Protein AF-A0A523C373-F1 (afdb_monomer_lite)

Secondary structure (DSSP, 8-state):
----HHHHHHHHHHHHHHHHHHHHHHHHHHHHHHHHHHHHHHHHHHHHHHHHHHHHHHHHHHHHT-EEEEE-TTT--EEEEETT-SEEE-TTT--EEEPPSSSS----------PPP-------------------------

Structure (mmCIF, N/CA/C/O backbone):
data_AF-A0A523C373-F1
#
_entry.id   AF-A0A523C373-F1
#
loop_
_atom_site.group_PDB
_atom_site.id
_atom_site.type_symbol
_atom_site.label_atom_id
_atom_site.label_alt_id
_atom_site.label_comp_id
_atom_site.label_asym_id
_atom_site.label_entity_id
_atom_site.label_seq_id
_atom_site.pdbx_PDB_ins_code
_atom_site.Cartn_x
_atom_site.Cartn_y
_atom_site.Cartn_z
_atom_site.occupancy
_atom_site.B_iso_or_equiv
_atom_site.auth_seq_id
_atom_site.auth_comp_id
_atom_site.auth_asym_id
_atom_site.auth_atom_id
_atom_site.pdbx_PDB_model_num
ATOM 1 N N . MET A 1 1 ? 30.436 -0.635 -71.100 1.00 51.31 1 MET A N 1
ATOM 2 C CA . MET A 1 1 ? 30.063 0.165 -69.914 1.00 51.31 1 MET A CA 1
ATOM 3 C C . MET A 1 1 ? 31.171 -0.004 -68.892 1.00 51.31 1 MET A C 1
ATOM 5 O O . MET A 1 1 ? 31.298 -1.083 -68.333 1.00 51.31 1 MET A O 1
ATOM 9 N N . TYR A 1 2 ? 32.036 0.998 -68.749 1.00 53.94 2 TYR A N 1
ATOM 10 C CA . TYR A 1 2 ? 33.135 0.968 -67.786 1.00 53.94 2 TYR A CA 1
ATOM 11 C C . TYR A 1 2 ? 32.624 1.575 -66.484 1.00 53.94 2 TYR A C 1
ATOM 13 O O . TYR A 1 2 ? 32.422 2.781 -66.402 1.00 53.94 2 TYR A O 1
ATOM 21 N N . THR A 1 3 ? 32.347 0.736 -65.493 1.00 56.25 3 THR A N 1
ATOM 22 C CA . THR A 1 3 ? 32.063 1.185 -64.131 1.00 56.25 3 THR A CA 1
ATOM 23 C C . THR A 1 3 ? 33.371 1.673 -63.513 1.00 56.25 3 THR A C 1
ATOM 25 O O . THR A 1 3 ? 34.266 0.897 -63.178 1.00 56.25 3 THR A O 1
ATOM 28 N N . THR A 1 4 ? 33.512 2.992 -63.438 1.00 68.69 4 THR A N 1
ATOM 29 C CA . THR A 1 4 ? 34.624 3.696 -62.800 1.00 68.69 4 THR A CA 1
ATOM 30 C C . THR A 1 4 ? 34.693 3.318 -61.319 1.00 68.69 4 THR A C 1
ATOM 32 O O . THR A 1 4 ? 33.681 3.313 -60.620 1.00 68.69 4 THR A O 1
ATOM 35 N N . ARG A 1 5 ? 35.898 2.998 -60.825 1.00 72.81 5 ARG A N 1
ATOM 36 C CA . ARG A 1 5 ? 36.144 2.582 -59.427 1.00 72.81 5 ARG A CA 1
ATOM 37 C C . ARG A 1 5 ? 35.653 3.589 -58.380 1.00 72.81 5 ARG A C 1
ATOM 39 O O . ARG A 1 5 ? 35.446 3.203 -57.233 1.00 72.81 5 ARG A O 1
ATOM 46 N N . GLU A 1 6 ? 35.445 4.840 -58.771 1.00 74.19 6 GLU A N 1
ATOM 47 C CA . GLU A 1 6 ? 34.966 5.904 -57.888 1.00 74.19 6 GLU A CA 1
ATOM 48 C C . GLU A 1 6 ? 33.512 5.688 -57.445 1.00 74.19 6 GLU A C 1
ATOM 50 O O . GLU A 1 6 ? 33.229 5.780 -56.253 1.00 74.19 6 GLU A O 1
ATOM 55 N N . HIS A 1 7 ? 32.625 5.221 -58.333 1.00 69.50 7 HIS A N 1
ATOM 56 C CA . HIS A 1 7 ? 31.240 4.901 -57.957 1.00 69.50 7 HIS A CA 1
ATOM 57 C C . HIS A 1 7 ? 31.131 3.712 -56.992 1.00 69.50 7 HIS A C 1
ATOM 59 O O . HIS A 1 7 ? 30.201 3.638 -56.191 1.00 69.50 7 HIS A O 1
ATOM 65 N N . LEU A 1 8 ? 32.098 2.789 -57.020 1.00 70.56 8 LEU A N 1
ATOM 66 C CA . LEU A 1 8 ? 32.169 1.699 -56.042 1.00 70.56 8 LEU A CA 1
ATOM 67 C C . LEU A 1 8 ? 32.613 2.194 -54.659 1.00 70.56 8 LEU A C 1
ATOM 69 O O . LEU A 1 8 ? 32.159 1.655 -53.653 1.00 70.56 8 LEU A O 1
ATOM 73 N N . GLN A 1 9 ? 33.471 3.215 -54.580 1.00 74.88 9 GLN A N 1
ATOM 74 C CA . GLN A 1 9 ? 33.903 3.764 -53.291 1.00 74.88 9 GLN A CA 1
ATOM 75 C C . GLN A 1 9 ? 32.840 4.640 -52.622 1.00 74.88 9 GLN A C 1
ATOM 77 O O . GLN A 1 9 ? 32.739 4.628 -51.394 1.00 74.88 9 GLN A O 1
ATOM 82 N N . GLU A 1 10 ? 32.038 5.366 -53.397 1.00 76.69 10 GLU A N 1
ATOM 83 C CA . GLU A 1 10 ? 30.950 6.194 -52.862 1.00 76.69 10 GLU A CA 1
ATOM 84 C C . GLU A 1 10 ? 29.861 5.335 -52.201 1.00 76.69 10 GLU A C 1
ATOM 86 O O . GLU A 1 10 ? 29.489 5.591 -51.054 1.00 76.69 10 GLU A O 1
ATOM 91 N N . GLY A 1 11 ? 29.458 4.226 -52.835 1.00 73.81 11 GLY A N 1
ATOM 92 C CA . GLY A 1 11 ? 28.459 3.310 -52.267 1.00 73.81 11 GLY A CA 1
ATOM 93 C C . GLY A 1 11 ? 28.895 2.626 -50.960 1.00 73.81 11 GLY A C 1
ATOM 94 O O . GLY A 1 11 ? 28.075 2.377 -50.073 1.00 73.81 11 GLY A O 1
ATOM 95 N N . ILE A 1 12 ? 30.194 2.353 -50.789 1.00 79.00 12 ILE A N 1
ATOM 96 C CA . ILE A 1 12 ? 30.731 1.744 -49.555 1.00 79.00 12 ILE A CA 1
ATOM 97 C C . ILE A 1 12 ? 30.737 2.758 -48.398 1.00 79.00 12 ILE A C 1
ATOM 99 O O . ILE A 1 12 ? 30.478 2.402 -47.245 1.00 79.00 12 ILE A O 1
ATOM 103 N N . LYS A 1 13 ? 30.991 4.040 -48.685 1.00 81.75 13 LYS A N 1
ATOM 104 C CA . LYS A 1 13 ? 30.960 5.086 -47.654 1.00 81.75 13 LYS A CA 1
ATOM 105 C C . LYS A 1 13 ? 29.545 5.331 -47.156 1.00 81.75 13 LYS A C 1
ATOM 107 O O . LYS A 1 13 ? 29.345 5.356 -45.945 1.00 81.75 13 LYS A O 1
ATOM 112 N N . GLU A 1 14 ? 28.565 5.419 -48.049 1.00 85.00 14 GLU A N 1
ATOM 113 C CA . GLU A 1 14 ? 27.174 5.607 -47.634 1.00 85.00 14 GLU A CA 1
ATOM 114 C C . GLU A 1 14 ? 26.702 4.430 -46.781 1.00 85.00 14 GLU A C 1
ATOM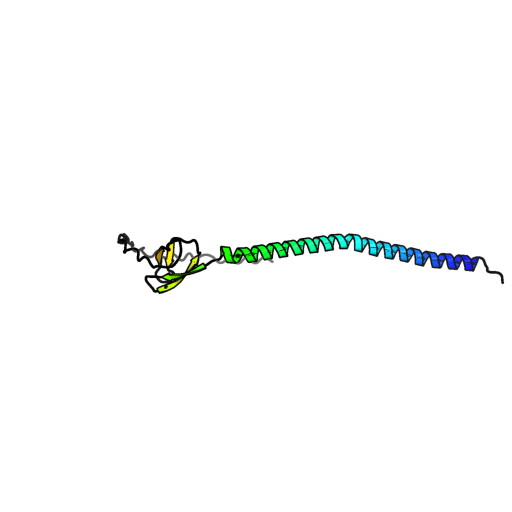 116 O O . GLU A 1 14 ? 26.306 4.628 -45.633 1.00 85.00 14 GLU A O 1
ATOM 121 N N . THR A 1 15 ? 26.853 3.194 -47.263 1.00 87.06 15 THR A N 1
ATOM 122 C CA . THR A 1 15 ? 26.399 1.996 -46.531 1.00 87.06 15 THR A CA 1
ATOM 123 C C . THR A 1 15 ? 27.033 1.852 -45.146 1.00 87.06 15 THR A C 1
ATOM 125 O O . THR A 1 15 ? 26.337 1.495 -44.195 1.00 87.06 15 THR A O 1
ATOM 128 N N . SER A 1 16 ? 28.312 2.200 -44.980 1.00 85.19 16 SER A N 1
ATOM 129 C CA . SER A 1 16 ? 28.971 2.121 -43.668 1.00 85.19 16 SER A CA 1
ATOM 130 C C . SER A 1 16 ? 28.413 3.117 -42.641 1.00 85.19 16 SER A C 1
ATOM 132 O O . SER A 1 16 ? 28.305 2.773 -41.463 1.00 85.19 16 SER A O 1
ATOM 134 N N . THR A 1 17 ? 27.984 4.310 -43.068 1.00 89.62 17 THR A N 1
ATOM 135 C CA . THR A 1 17 ? 27.395 5.313 -42.160 1.00 89.62 17 THR A CA 1
ATOM 136 C C . THR A 1 17 ? 26.028 4.881 -41.625 1.00 89.62 17 THR A C 1
ATOM 138 O O . THR A 1 17 ? 25.779 4.998 -40.424 1.00 89.62 17 THR A O 1
ATOM 141 N N . TRP A 1 18 ? 25.176 4.295 -42.474 1.00 91.88 18 TRP A N 1
ATOM 142 C CA . TRP A 1 18 ? 23.868 3.764 -42.068 1.00 91.88 18 TRP A CA 1
ATOM 143 C C . TRP A 1 18 ? 24.004 2.608 -41.079 1.00 91.88 18 TRP A C 1
ATOM 145 O O . TRP A 1 18 ? 23.297 2.554 -40.073 1.00 91.88 18 TRP A O 1
ATOM 155 N N . VAL A 1 19 ? 24.952 1.707 -41.338 1.00 92.81 19 VAL A N 1
ATOM 156 C CA . VAL A 1 19 ? 25.226 0.565 -40.464 1.00 92.81 19 VAL A CA 1
ATOM 157 C C . VAL A 1 19 ? 25.758 1.039 -39.108 1.00 92.81 19 VAL A C 1
ATOM 159 O O . VAL A 1 19 ? 25.271 0.592 -38.070 1.00 92.81 19 VAL A O 1
ATOM 162 N N . ALA A 1 20 ? 26.693 1.994 -39.092 1.00 91.31 20 ALA A N 1
ATOM 163 C CA . ALA A 1 20 ? 27.219 2.564 -37.853 1.00 91.31 20 ALA A CA 1
ATOM 164 C C . ALA A 1 20 ? 26.122 3.252 -37.020 1.00 91.31 20 ALA A C 1
ATOM 166 O O . ALA A 1 20 ? 26.026 3.019 -35.813 1.00 91.31 20 ALA A O 1
ATOM 167 N N . ALA A 1 21 ? 25.254 4.040 -37.662 1.00 93.31 21 ALA A N 1
ATOM 168 C CA . ALA A 1 21 ? 24.126 4.686 -36.996 1.00 93.31 21 ALA A CA 1
ATOM 169 C C . ALA A 1 21 ? 23.146 3.662 -36.397 1.00 93.31 21 ALA A C 1
ATOM 171 O O . ALA A 1 21 ? 22.706 3.824 -35.257 1.00 93.31 21 ALA A O 1
ATOM 172 N N . ALA A 1 22 ? 22.856 2.576 -37.122 1.00 95.00 22 ALA A N 1
ATOM 173 C CA . ALA A 1 22 ? 21.990 1.504 -36.638 1.00 95.00 22 ALA A CA 1
ATOM 174 C C . ALA A 1 22 ? 22.564 0.807 -35.394 1.00 95.00 22 ALA A C 1
ATOM 176 O O . ALA A 1 22 ? 21.831 0.574 -34.433 1.00 95.00 22 ALA A O 1
ATOM 177 N N . PHE A 1 23 ? 23.871 0.525 -35.365 1.00 95.50 23 PHE A N 1
ATOM 178 C CA . PHE A 1 23 ? 24.516 -0.087 -34.199 1.00 95.50 23 PHE A CA 1
ATOM 179 C C . PHE A 1 23 ? 24.514 0.824 -32.972 1.00 95.50 23 PHE A C 1
ATOM 181 O O . PHE A 1 23 ? 24.245 0.353 -31.867 1.00 95.50 23 PHE A O 1
ATOM 188 N N . ILE A 1 24 ? 24.758 2.125 -33.153 1.00 95.31 24 ILE A N 1
ATOM 189 C CA . ILE A 1 24 ? 24.682 3.096 -32.054 1.00 95.31 24 ILE A CA 1
ATOM 190 C C . ILE A 1 24 ? 23.245 3.165 -31.523 1.00 95.31 24 ILE A C 1
ATOM 192 O O . ILE A 1 24 ? 23.035 3.063 -30.315 1.00 95.31 24 ILE A O 1
ATOM 196 N N . GLY A 1 25 ? 22.252 3.259 -32.414 1.00 94.00 25 GLY A N 1
ATOM 197 C CA . GLY A 1 25 ? 20.838 3.269 -32.035 1.00 94.00 25 GLY A CA 1
ATOM 198 C C . GLY A 1 25 ? 20.430 2.014 -31.261 1.00 94.00 25 GLY A C 1
ATOM 199 O O . GLY A 1 25 ? 19.861 2.114 -30.174 1.00 94.00 25 GLY A O 1
ATOM 200 N N . ALA A 1 26 ? 20.786 0.831 -31.766 1.00 95.38 26 ALA A N 1
ATOM 201 C CA . ALA A 1 26 ? 20.505 -0.439 -31.100 1.00 95.38 26 ALA A CA 1
ATOM 202 C C . ALA A 1 26 ? 21.200 -0.545 -29.732 1.00 95.38 26 ALA A C 1
ATOM 204 O O . ALA A 1 26 ? 20.583 -0.986 -28.761 1.00 95.38 26 ALA A O 1
ATOM 205 N N . GLY A 1 27 ? 22.454 -0.094 -29.631 1.00 95.69 27 GLY A N 1
ATOM 206 C CA . GLY A 1 27 ? 23.212 -0.087 -28.380 1.00 95.69 27 GLY A CA 1
ATOM 207 C C . GLY A 1 27 ? 22.590 0.812 -27.311 1.00 95.69 27 GLY A C 1
ATOM 208 O O . GLY A 1 27 ? 22.507 0.419 -26.147 1.00 95.69 27 GLY A O 1
ATOM 209 N N . VAL A 1 28 ? 22.091 1.991 -27.696 1.00 96.62 28 VAL A N 1
ATOM 210 C CA . VAL A 1 28 ? 21.398 2.911 -26.780 1.00 96.62 28 VAL A CA 1
ATOM 211 C C . VAL A 1 28 ? 20.055 2.335 -26.329 1.00 96.62 28 VAL A C 1
ATOM 213 O O . VAL A 1 28 ? 19.744 2.355 -25.142 1.00 96.62 28 VAL A O 1
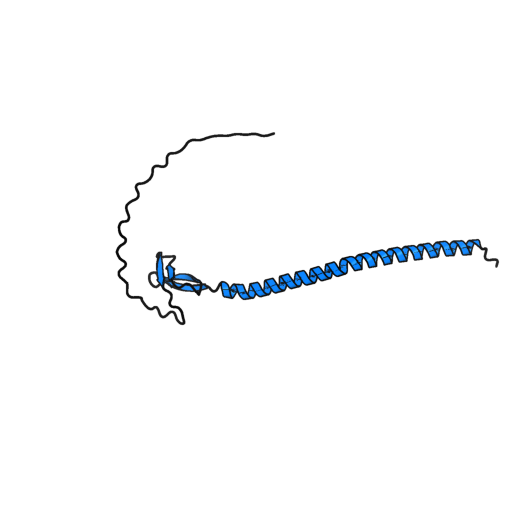ATOM 216 N N . VAL A 1 29 ? 19.267 1.764 -27.242 1.00 96.44 29 VAL A N 1
ATOM 217 C CA . VAL A 1 29 ? 17.981 1.147 -26.876 1.00 96.44 29 VAL A CA 1
ATOM 218 C C . VAL A 1 29 ? 18.191 -0.045 -25.940 1.00 96.44 29 VAL A C 1
ATOM 220 O O . VAL A 1 29 ? 17.482 -0.173 -24.938 1.00 96.44 29 VAL A O 1
ATOM 223 N N . MET A 1 30 ? 19.186 -0.894 -26.213 1.00 96.00 30 MET A N 1
ATOM 224 C CA . MET A 1 30 ? 19.529 -2.006 -25.326 1.00 96.00 30 MET A CA 1
ATOM 225 C C . MET A 1 30 ? 20.017 -1.527 -23.960 1.00 96.00 30 MET A C 1
ATOM 227 O O . MET A 1 30 ? 19.576 -2.073 -22.951 1.00 96.00 30 MET A O 1
ATOM 231 N N . SER A 1 31 ? 20.875 -0.505 -23.895 1.00 94.69 31 SER A N 1
ATOM 232 C CA . SER A 1 31 ? 21.381 -0.004 -22.612 1.00 94.69 31 SER A CA 1
ATOM 233 C C . SER A 1 31 ? 20.271 0.605 -21.756 1.00 94.69 31 SER A C 1
ATOM 235 O O . SER A 1 31 ? 20.175 0.289 -20.572 1.00 94.69 31 SER A O 1
ATOM 237 N N . ILE A 1 32 ? 19.364 1.379 -22.360 1.00 94.69 32 ILE A N 1
ATOM 238 C CA . ILE A 1 32 ? 18.162 1.887 -21.689 1.00 94.69 32 ILE A CA 1
ATOM 239 C C . ILE A 1 32 ? 17.327 0.710 -21.173 1.00 94.69 32 ILE A C 1
ATOM 241 O O . ILE A 1 32 ? 17.003 0.654 -19.990 1.00 94.69 32 ILE A O 1
ATOM 245 N N . THR A 1 33 ? 17.030 -0.275 -22.020 1.00 95.00 33 THR A N 1
ATOM 246 C CA . THR A 1 33 ? 16.204 -1.427 -21.627 1.00 95.00 33 THR A CA 1
ATOM 247 C C . THR A 1 33 ? 16.827 -2.197 -20.459 1.00 95.00 33 THR A C 1
ATOM 249 O O . THR A 1 33 ? 16.131 -2.511 -19.496 1.00 95.00 33 THR A O 1
ATOM 252 N N . LEU A 1 34 ? 18.143 -2.434 -20.489 1.00 93.88 34 LEU A N 1
ATOM 253 C CA . LEU A 1 34 ? 18.874 -3.122 -19.421 1.00 93.88 34 LEU A CA 1
ATOM 254 C C . LEU A 1 34 ? 18.856 -2.366 -18.088 1.00 93.88 34 LEU A C 1
ATOM 256 O O . LEU A 1 34 ? 18.879 -3.004 -17.041 1.00 93.88 34 LEU A O 1
ATOM 260 N N . VAL A 1 35 ? 18.798 -1.033 -18.106 1.00 94.19 35 VAL A N 1
ATOM 261 C CA . VAL A 1 35 ? 18.720 -0.215 -16.884 1.00 94.19 35 VAL A CA 1
ATOM 262 C C . VAL A 1 35 ? 17.282 -0.108 -16.371 1.00 94.19 35 VAL A C 1
ATOM 264 O O . VAL A 1 35 ? 17.039 -0.208 -15.168 1.00 94.19 35 VAL A O 1
ATOM 267 N N . PHE A 1 36 ? 16.306 0.063 -17.263 1.00 94.19 36 PHE A N 1
ATOM 268 C CA . PHE A 1 36 ? 14.906 0.248 -16.876 1.00 94.19 36 PHE A CA 1
ATOM 269 C C . PHE A 1 36 ? 14.206 -1.055 -16.488 1.00 94.19 36 PHE A C 1
ATOM 271 O O . PHE A 1 36 ? 13.327 -1.028 -15.630 1.00 94.19 36 PHE A O 1
ATOM 278 N N . MET A 1 37 ? 14.592 -2.197 -17.059 1.00 95.94 37 MET A N 1
ATOM 279 C CA . MET A 1 37 ? 14.000 -3.493 -16.724 1.00 95.94 37 MET A CA 1
ATOM 280 C C . MET A 1 37 ? 14.157 -3.874 -15.237 1.00 95.94 37 MET A C 1
ATOM 282 O O . MET A 1 37 ? 13.138 -4.172 -14.606 1.00 95.94 37 MET A O 1
ATOM 286 N N . PRO A 1 38 ? 15.359 -3.831 -14.621 1.00 95.06 38 PRO A N 1
ATOM 287 C CA . PRO A 1 38 ? 15.487 -4.106 -13.195 1.00 95.06 38 PRO A CA 1
ATOM 288 C C . PRO A 1 38 ? 14.747 -3.052 -12.373 1.00 95.06 38 PRO A C 1
ATOM 290 O O . PRO A 1 38 ? 14.069 -3.414 -11.417 1.00 95.06 38 PRO A O 1
ATOM 293 N N . LEU A 1 39 ? 14.801 -1.772 -12.762 1.00 95.56 39 LEU A N 1
ATOM 294 C CA . LEU A 1 39 ? 14.095 -0.701 -12.057 1.00 95.56 39 LEU A CA 1
ATOM 295 C C . LEU A 1 39 ? 12.574 -0.935 -12.040 1.00 95.56 39 LEU A C 1
ATOM 297 O O . LEU A 1 39 ? 11.942 -0.811 -10.993 1.00 95.56 39 LEU A O 1
ATOM 301 N N . GLY A 1 40 ? 12.000 -1.339 -13.175 1.00 94.69 40 GLY A N 1
ATOM 302 C CA . GLY A 1 40 ? 10.593 -1.712 -13.291 1.00 94.69 40 GLY A CA 1
ATOM 303 C C . GLY A 1 40 ? 10.244 -2.921 -12.426 1.00 94.69 40 GLY A C 1
ATOM 304 O O . GLY A 1 40 ? 9.242 -2.895 -11.714 1.00 94.69 40 GLY A O 1
ATOM 305 N N . MET A 1 41 ? 11.098 -3.949 -12.407 1.00 96.25 41 MET A N 1
ATOM 306 C CA . MET A 1 41 ? 10.905 -5.124 -11.551 1.00 96.25 41 MET A CA 1
ATOM 307 C C . MET A 1 41 ? 10.928 -4.758 -10.060 1.00 96.25 41 MET A C 1
ATOM 309 O O . MET A 1 41 ? 10.046 -5.180 -9.312 1.00 96.25 41 MET A O 1
ATOM 313 N N . TRP A 1 42 ? 11.881 -3.927 -9.630 1.00 96.81 42 TRP A N 1
ATOM 314 C CA . TRP A 1 42 ? 11.941 -3.412 -8.260 1.00 96.81 42 TRP A CA 1
ATOM 315 C C . TRP A 1 42 ? 10.686 -2.622 -7.893 1.00 96.81 42 TRP A C 1
ATOM 317 O O . TRP A 1 42 ? 10.159 -2.798 -6.795 1.00 96.81 42 TRP A O 1
ATOM 327 N N . LEU A 1 43 ? 10.170 -1.802 -8.813 1.00 95.75 43 LEU A N 1
ATOM 328 C CA . LEU A 1 43 ? 8.943 -1.040 -8.601 1.00 95.75 43 LEU A CA 1
ATOM 329 C C . LEU A 1 43 ? 7.728 -1.959 -8.407 1.00 95.75 43 LEU A C 1
ATOM 331 O O . LEU A 1 43 ? 6.916 -1.724 -7.514 1.00 95.75 43 LEU A O 1
ATOM 335 N N . VAL A 1 44 ? 7.620 -3.028 -9.204 1.00 96.88 44 VAL A N 1
ATOM 336 C CA . VAL A 1 44 ? 6.544 -4.025 -9.081 1.00 96.88 44 VAL A CA 1
ATOM 337 C C . VAL A 1 44 ? 6.639 -4.773 -7.751 1.00 96.88 44 VAL A C 1
ATOM 339 O O . VAL A 1 44 ? 5.628 -4.919 -7.066 1.00 96.88 44 VAL A O 1
ATOM 342 N N . ILE A 1 45 ? 7.840 -5.195 -7.344 1.00 97.12 45 ILE A N 1
ATOM 343 C CA . ILE A 1 45 ? 8.062 -5.871 -6.055 1.00 97.12 45 ILE A CA 1
ATOM 344 C C . ILE A 1 45 ? 7.713 -4.938 -4.891 1.00 97.12 45 ILE A C 1
ATOM 346 O O . ILE A 1 45 ? 6.998 -5.336 -3.971 1.00 97.12 45 ILE A O 1
ATOM 350 N N . ALA A 1 46 ? 8.174 -3.686 -4.939 1.00 96.38 46 ALA A N 1
ATOM 351 C CA . ALA A 1 46 ? 7.867 -2.689 -3.921 1.00 96.38 46 ALA A CA 1
ATOM 352 C C . ALA A 1 46 ? 6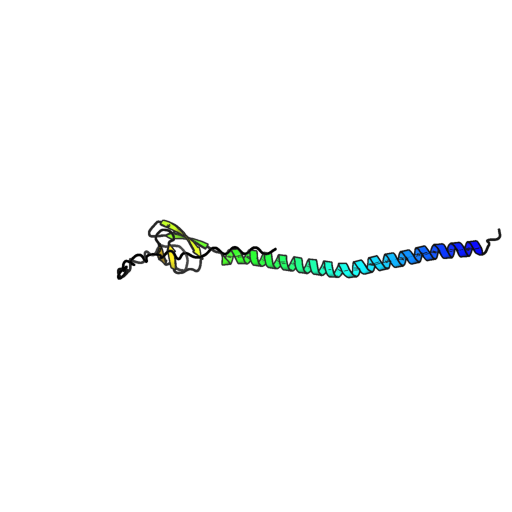.357 -2.412 -3.848 1.00 96.38 46 ALA A C 1
ATOM 354 O O . ALA A 1 46 ? 5.781 -2.420 -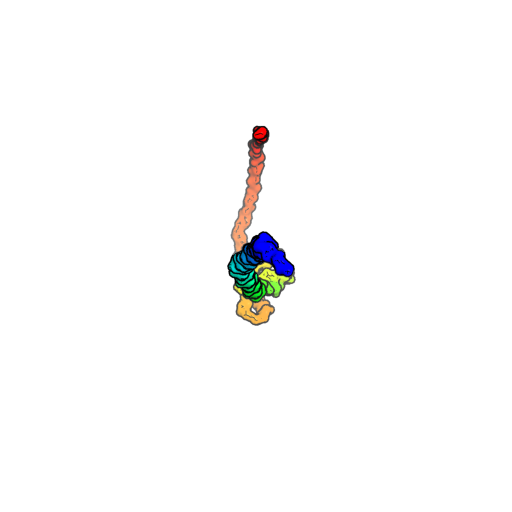2.760 1.00 96.38 46 ALA A O 1
ATOM 355 N N . GLY A 1 47 ? 5.700 -2.238 -4.998 1.00 96.75 47 GLY A N 1
ATOM 356 C CA . GLY A 1 47 ? 4.256 -2.037 -5.089 1.00 96.75 47 GLY A CA 1
ATOM 357 C C . GLY A 1 47 ? 3.463 -3.214 -4.520 1.00 96.75 47 GLY A C 1
ATOM 358 O O . GLY A 1 47 ? 2.561 -3.012 -3.707 1.00 96.75 47 GLY A O 1
ATOM 359 N N . ALA A 1 48 ? 3.841 -4.446 -4.871 1.00 97.06 48 ALA A N 1
ATOM 360 C CA . ALA A 1 48 ? 3.241 -5.654 -4.313 1.00 97.06 48 ALA A CA 1
ATOM 361 C C . ALA A 1 48 ? 3.441 -5.736 -2.790 1.00 97.06 48 ALA A C 1
ATOM 363 O O . ALA A 1 48 ? 2.499 -6.042 -2.063 1.00 97.06 48 ALA A O 1
ATOM 364 N N . GLY A 1 49 ? 4.634 -5.399 -2.291 1.00 96.75 49 GLY A N 1
ATOM 365 C CA . GLY A 1 49 ? 4.928 -5.368 -0.858 1.00 96.75 49 GLY A CA 1
ATOM 366 C C . GLY A 1 49 ? 4.045 -4.382 -0.091 1.00 96.75 49 GLY A C 1
ATOM 367 O O . GLY A 1 49 ? 3.448 -4.746 0.923 1.00 96.75 49 GLY A O 1
ATOM 368 N N . VAL A 1 50 ? 3.898 -3.154 -0.599 1.00 97.12 50 VAL A N 1
ATOM 369 C CA . VAL A 1 50 ? 3.015 -2.136 -0.004 1.00 97.12 50 VAL A CA 1
ATOM 370 C C . VAL A 1 50 ? 1.557 -2.591 -0.039 1.00 97.12 50 VAL A C 1
ATOM 372 O O . VAL A 1 50 ? 0.849 -2.441 0.956 1.00 97.12 50 VAL A O 1
ATOM 375 N N . PHE A 1 51 ? 1.113 -3.188 -1.147 1.00 96.88 51 PHE A N 1
ATOM 376 C CA . PHE A 1 51 ? -0.249 -3.696 -1.280 1.00 96.88 51 PHE A CA 1
ATOM 377 C C . PHE A 1 51 ? -0.551 -4.805 -0.266 1.00 96.88 51 PHE A C 1
ATOM 379 O O . PHE A 1 51 ? -1.550 -4.731 0.449 1.00 96.88 51 PHE A O 1
ATOM 386 N N . VAL A 1 52 ? 0.334 -5.800 -0.144 1.00 97.38 52 VAL A N 1
ATOM 387 C CA . VAL A 1 52 ? 0.187 -6.895 0.827 1.00 97.38 52 VAL A CA 1
ATOM 388 C C . VAL A 1 52 ? 0.203 -6.358 2.257 1.00 97.38 52 VAL A C 1
ATOM 390 O O . VAL A 1 52 ? -0.656 -6.730 3.054 1.00 97.38 52 VAL A O 1
ATOM 393 N N . MET A 1 53 ? 1.119 -5.442 2.585 1.00 96.44 53 MET A N 1
ATOM 394 C CA . MET A 1 53 ? 1.159 -4.815 3.910 1.00 96.44 53 MET A CA 1
ATOM 395 C C . MET A 1 53 ? -0.121 -4.037 4.218 1.00 96.44 53 MET A C 1
ATOM 397 O O . MET A 1 53 ? -0.685 -4.194 5.300 1.00 96.44 53 MET A O 1
ATOM 401 N N . GLY A 1 54 ? -0.616 -3.243 3.267 1.00 96.31 54 GLY A N 1
ATOM 402 C CA . GLY A 1 54 ? -1.879 -2.521 3.404 1.00 96.31 54 GLY A CA 1
ATOM 403 C C . GLY A 1 54 ? -3.063 -3.464 3.606 1.00 96.31 54 GLY A C 1
ATOM 404 O O . GLY A 1 54 ? -3.891 -3.229 4.484 1.00 96.31 54 GLY A O 1
ATOM 405 N N . TYR A 1 55 ? -3.106 -4.569 2.860 1.00 96.06 55 TYR A N 1
ATOM 406 C CA . TYR A 1 55 ? -4.138 -5.596 2.984 1.00 96.06 55 TYR A CA 1
ATOM 407 C C . TYR A 1 55 ? -4.123 -6.272 4.362 1.00 96.06 55 TYR A C 1
ATOM 409 O O . TYR A 1 55 ? -5.154 -6.349 5.034 1.00 96.06 55 TYR A O 1
ATOM 417 N N . VAL A 1 56 ? -2.948 -6.704 4.827 1.00 95.62 56 VAL A N 1
ATOM 418 C CA . VAL A 1 56 ? -2.776 -7.308 6.157 1.00 95.62 56 VAL A CA 1
ATOM 419 C C . VAL A 1 56 ? -3.181 -6.320 7.251 1.00 95.62 56 VAL A C 1
ATOM 421 O O . VAL A 1 56 ? -3.908 -6.679 8.179 1.00 95.62 56 VAL A O 1
ATOM 424 N N . LEU A 1 57 ? -2.775 -5.055 7.129 1.00 94.12 57 LEU A N 1
ATOM 425 C CA . LEU A 1 57 ? -3.108 -4.027 8.107 1.00 94.12 57 LEU A CA 1
ATOM 426 C C . LEU A 1 57 ? -4.614 -3.736 8.132 1.00 94.12 57 LEU A C 1
ATOM 428 O O . LEU A 1 57 ? -5.194 -3.657 9.215 1.00 94.12 57 LEU A O 1
ATOM 432 N N . ALA A 1 58 ? -5.260 -3.653 6.966 1.00 91.38 58 ALA A N 1
ATOM 433 C CA . ALA A 1 58 ? -6.705 -3.476 6.839 1.00 91.38 58 ALA A CA 1
ATOM 434 C C . ALA A 1 58 ? -7.495 -4.646 7.440 1.00 91.38 58 ALA A C 1
ATOM 436 O O . ALA A 1 58 ? -8.585 -4.441 7.969 1.00 91.38 58 ALA A O 1
ATOM 437 N N . TRP A 1 59 ? -6.941 -5.859 7.412 1.00 92.62 59 TRP A N 1
ATOM 438 C CA . TRP A 1 59 ? -7.564 -7.022 8.035 1.00 92.62 59 TRP A CA 1
ATOM 439 C C . TRP A 1 59 ? -7.410 -7.034 9.565 1.00 92.62 59 TRP A C 1
ATOM 441 O O . TRP A 1 59 ? -8.347 -7.384 10.286 1.00 92.62 59 TRP A O 1
ATOM 451 N N . ILE A 1 60 ? -6.258 -6.593 10.081 1.00 88.69 60 ILE A N 1
ATOM 452 C CA . ILE A 1 60 ? -5.953 -6.572 11.522 1.00 88.69 60 ILE A CA 1
ATOM 453 C C . ILE A 1 60 ? -6.616 -5.384 12.242 1.00 88.69 60 ILE A C 1
ATOM 455 O O . ILE A 1 60 ? -7.086 -5.529 13.377 1.00 88.69 60 ILE A O 1
ATOM 459 N N . LEU A 1 61 ? -6.688 -4.211 11.603 1.00 87.38 61 LEU A N 1
ATOM 460 C CA . LEU A 1 61 ? -7.273 -2.990 12.176 1.00 87.38 61 LEU A CA 1
ATOM 461 C C . LEU A 1 61 ? -8.672 -3.189 12.789 1.00 87.38 61 LEU A C 1
ATOM 463 O O . LEU A 1 61 ? -8.856 -2.824 13.955 1.00 87.38 61 LEU A O 1
ATOM 467 N N . PRO A 1 62 ? -9.657 -3.786 12.088 1.00 80.25 62 PRO A N 1
ATOM 468 C CA . PRO A 1 62 ? -10.998 -3.978 12.633 1.00 80.25 62 PRO A CA 1
ATOM 469 C C . PRO A 1 62 ? -11.021 -4.962 13.805 1.00 80.25 62 PRO A C 1
ATOM 471 O O . PRO A 1 62 ? -11.938 -4.909 14.622 1.00 80.25 62 PRO A O 1
ATOM 474 N N . TRP A 1 63 ? -10.024 -5.842 13.931 1.00 77.50 63 TRP A N 1
ATOM 475 C CA . TRP A 1 63 ? -9.901 -6.733 15.083 1.00 77.50 63 TRP A CA 1
ATOM 476 C C . TRP A 1 63 ? -9.350 -5.998 16.314 1.00 77.50 63 TRP A C 1
ATOM 478 O O . TRP A 1 63 ? -9.870 -6.152 17.420 1.00 77.50 63 TRP A O 1
ATOM 488 N N . MET A 1 64 ? -8.360 -5.124 16.116 1.00 75.81 64 MET A N 1
ATOM 489 C CA . MET A 1 64 ? -7.741 -4.315 17.179 1.00 75.81 64 MET A CA 1
ATOM 490 C C . MET A 1 64 ? -8.628 -3.168 17.684 1.00 75.81 64 MET A C 1
ATOM 492 O O . MET A 1 64 ? -8.517 -2.755 18.848 1.00 75.81 64 MET A O 1
ATOM 496 N N . LEU A 1 65 ? -9.503 -2.662 16.814 1.00 79.81 65 LEU A N 1
ATOM 497 C CA . LEU A 1 65 ? -10.419 -1.548 17.065 1.00 79.81 65 LEU A CA 1
ATOM 498 C C . LEU A 1 65 ? -11.858 -2.013 17.332 1.00 79.81 65 LEU A C 1
ATOM 500 O O . LEU A 1 65 ? -12.807 -1.269 17.098 1.00 79.81 65 LEU A O 1
ATOM 504 N N . ARG A 1 66 ? -12.059 -3.233 17.849 1.00 79.44 66 ARG A N 1
ATOM 505 C CA . ARG A 1 66 ? -13.391 -3.647 18.314 1.00 79.44 66 ARG A CA 1
ATOM 506 C C . ARG A 1 66 ? -13.802 -2.827 19.538 1.00 79.44 66 ARG A C 1
ATOM 508 O O . ARG A 1 66 ? -13.341 -3.062 20.661 1.00 79.44 66 ARG A O 1
ATOM 515 N N . PHE A 1 67 ? -14.690 -1.868 19.306 1.00 83.19 67 PHE A N 1
ATOM 516 C CA . PHE A 1 67 ? -15.418 -1.148 20.343 1.00 83.19 67 PHE A CA 1
ATOM 517 C C . PHE A 1 67 ? -16.802 -1.772 20.516 1.00 83.19 67 PHE A C 1
ATOM 519 O O . PHE A 1 67 ? -17.494 -2.066 19.542 1.00 83.19 67 PHE A O 1
ATOM 526 N N . HIS A 1 68 ? -17.221 -1.953 21.763 1.00 83.38 68 HIS A N 1
ATOM 527 C CA . HIS A 1 68 ? -18.582 -2.326 22.109 1.00 83.38 68 HIS A CA 1
ATOM 528 C C . HIS A 1 68 ? -19.333 -1.108 22.627 1.00 83.38 68 HIS A C 1
ATOM 530 O O . HIS A 1 68 ? -18.793 -0.278 23.361 1.00 83.38 68 HIS A O 1
ATOM 536 N N . ARG A 1 69 ? -20.603 -1.012 22.236 1.00 85.75 69 ARG A N 1
ATOM 537 C CA . ARG A 1 69 ? -21.531 -0.038 22.797 1.00 85.75 69 ARG A CA 1
ATOM 538 C C . ARG A 1 69 ? -22.078 -0.613 24.098 1.00 85.75 69 ARG A C 1
ATOM 540 O O . ARG A 1 69 ? -22.673 -1.686 24.089 1.00 85.75 69 ARG A O 1
ATOM 547 N N . VAL A 1 70 ? -21.858 0.087 25.203 1.00 86.69 70 VAL A N 1
ATOM 548 C CA . VAL A 1 70 ? -22.330 -0.296 26.536 1.00 86.69 70 VAL A CA 1
ATOM 549 C C . VAL A 1 70 ? -23.200 0.830 27.078 1.00 86.69 70 VAL A C 1
ATOM 551 O O . VAL A 1 70 ? -22.798 1.994 27.071 1.00 86.69 70 VAL A O 1
ATOM 554 N N . ILE A 1 71 ? -24.401 0.492 27.541 1.00 88.88 71 ILE A N 1
ATOM 555 C CA . ILE A 1 71 ? -25.320 1.447 28.169 1.00 88.88 71 ILE A CA 1
ATOM 556 C C . ILE A 1 71 ? -24.980 1.537 29.658 1.00 88.88 71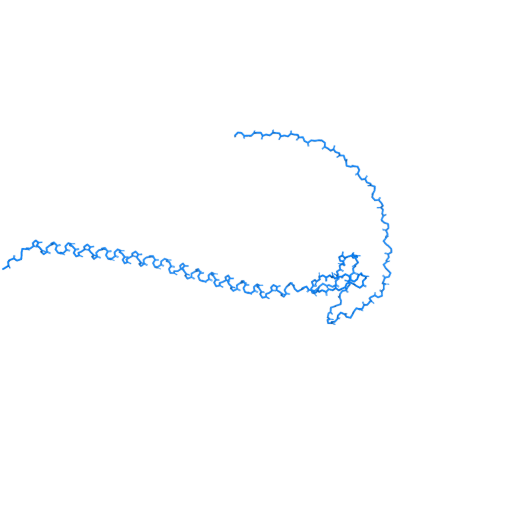 ILE A C 1
ATOM 558 O O . ILE A 1 71 ? -24.843 0.519 30.337 1.00 88.88 71 ILE A O 1
ATOM 562 N N . CYS A 1 72 ? -24.823 2.757 30.173 1.00 89.31 72 CYS A N 1
ATOM 563 C CA . CYS A 1 72 ? -24.551 2.976 31.589 1.00 89.31 72 CYS A CA 1
ATOM 564 C C . CYS A 1 72 ? -25.779 2.610 32.444 1.00 89.31 72 CYS A C 1
ATOM 566 O O . CYS A 1 72 ? -26.855 3.153 32.201 1.00 89.31 72 CYS A O 1
ATOM 568 N N . PRO A 1 73 ? -25.642 1.779 33.494 1.00 88.38 73 PRO A N 1
ATOM 569 C CA . PRO A 1 73 ? -26.772 1.405 34.348 1.00 88.38 73 PRO A CA 1
ATOM 570 C C . PRO A 1 73 ? -27.339 2.569 35.172 1.00 88.38 73 PRO A C 1
ATOM 572 O O . PRO A 1 73 ? -28.470 2.487 35.633 1.00 88.38 73 PRO A O 1
ATOM 575 N N . TYR A 1 74 ? -26.561 3.635 35.385 1.00 92.19 74 TYR A N 1
ATOM 576 C CA . TYR A 1 74 ? -26.948 4.743 36.263 1.00 92.19 74 TYR A CA 1
ATOM 577 C C . TYR A 1 74 ? -27.676 5.870 35.528 1.00 92.19 74 TYR A C 1
ATOM 579 O O . TYR A 1 74 ? -28.670 6.379 36.027 1.00 92.19 74 TYR A O 1
ATOM 587 N N . CYS A 1 75 ? -27.167 6.285 34.365 1.00 93.75 75 CYS A N 1
ATOM 588 C CA . CYS A 1 75 ? -27.701 7.421 33.605 1.00 93.75 75 CYS A CA 1
ATOM 589 C C . CYS A 1 75 ? -28.250 7.036 32.228 1.00 93.75 75 CYS A C 1
ATOM 591 O O . CYS A 1 75 ? -28.632 7.919 31.471 1.00 93.75 75 CYS A O 1
ATOM 593 N N . GLN A 1 76 ? -28.221 5.745 31.869 1.00 91.88 76 GLN A N 1
ATOM 594 C CA . GLN A 1 76 ? -28.629 5.220 30.558 1.00 91.88 76 GLN A CA 1
ATOM 595 C C . GLN A 1 76 ? -27.876 5.810 29.348 1.00 91.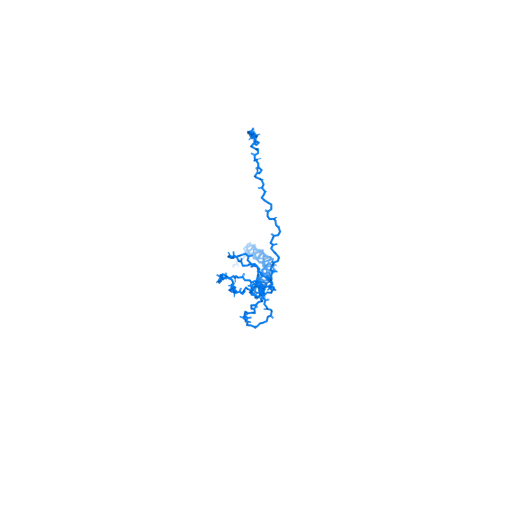88 76 GLN A C 1
ATOM 597 O O . GLN A 1 76 ? -28.227 5.546 28.202 1.00 91.88 76 GLN A O 1
ATOM 602 N N . GLY A 1 77 ? -26.783 6.546 29.577 1.00 90.44 77 GLY A N 1
ATOM 603 C CA . GLY A 1 77 ? -25.933 7.074 28.514 1.00 90.44 77 GLY A CA 1
ATOM 604 C C . GLY A 1 77 ? -25.180 5.972 27.760 1.00 90.44 77 GLY A C 1
ATOM 605 O O . GLY A 1 77 ? -24.627 5.047 28.369 1.00 90.44 77 GLY A O 1
ATOM 606 N N . LEU A 1 78 ? -25.120 6.093 26.434 1.00 90.81 78 LEU A N 1
ATOM 607 C CA . LEU A 1 78 ? -24.376 5.189 25.558 1.00 90.81 78 LEU A CA 1
ATOM 608 C C . LEU A 1 78 ? -22.874 5.501 25.632 1.00 90.81 78 LEU A C 1
ATOM 610 O O . LEU A 1 78 ? -22.465 6.639 25.426 1.00 90.81 78 LEU A O 1
ATOM 614 N N . ASN A 1 79 ? -22.044 4.496 25.904 1.00 91.19 79 ASN A N 1
ATOM 615 C CA . ASN A 1 79 ? -20.586 4.631 25.925 1.00 91.19 79 ASN A CA 1
ATOM 616 C C . ASN A 1 79 ? -19.955 3.646 24.931 1.00 91.19 79 ASN A C 1
ATOM 618 O O . ASN A 1 79 ? -20.406 2.507 24.804 1.00 91.19 79 ASN A O 1
ATOM 622 N N . LEU A 1 80 ? -18.906 4.078 24.228 1.00 90.25 80 LEU A N 1
ATOM 623 C CA . LEU A 1 80 ? -18.080 3.226 23.370 1.00 90.25 80 LEU A CA 1
ATOM 624 C C . LEU A 1 80 ? -16.846 2.791 24.157 1.00 90.25 80 LEU A C 1
ATOM 626 O O . LEU A 1 80 ? -16.008 3.615 24.515 1.00 90.25 80 LEU A O 1
ATOM 630 N N . VAL A 1 81 ? -16.741 1.496 24.438 1.00 89.69 81 VAL A N 1
ATOM 631 C CA . VAL A 1 81 ? -15.680 0.934 25.279 1.00 89.69 81 VAL A CA 1
ATOM 632 C C . VAL A 1 81 ? -14.938 -0.142 24.496 1.00 89.69 81 VAL A C 1
ATOM 634 O O . VAL A 1 81 ? -15.539 -0.910 23.747 1.00 89.69 81 VAL A O 1
ATOM 637 N N . ARG A 1 82 ? -13.613 -0.210 24.639 1.00 85.06 82 ARG A N 1
ATOM 638 C CA . ARG A 1 82 ? -12.795 -1.227 23.965 1.00 85.06 82 ARG A CA 1
ATOM 639 C C . ARG A 1 82 ? -13.129 -2.620 24.511 1.00 85.06 82 ARG A C 1
ATOM 641 O O . ARG A 1 82 ? -13.270 -2.783 25.720 1.00 85.06 82 ARG A O 1
ATOM 648 N N . ALA A 1 83 ? -13.209 -3.629 23.642 1.00 80.25 83 ALA A N 1
ATOM 649 C CA . ALA A 1 83 ? -13.759 -4.947 23.987 1.00 80.25 83 ALA A CA 1
ATOM 650 C C . ALA A 1 83 ? -13.088 -5.681 25.170 1.00 80.25 83 ALA A C 1
ATOM 652 O O . ALA A 1 83 ? -13.711 -6.527 25.804 1.00 80.25 83 ALA A O 1
ATOM 653 N N . ASN A 1 84 ? -11.838 -5.344 25.497 1.00 81.50 84 ASN A N 1
ATOM 654 C CA . ASN A 1 84 ? -11.058 -5.995 26.556 1.00 81.50 84 ASN A CA 1
ATOM 655 C C . ASN A 1 84 ? -10.996 -5.216 27.882 1.00 81.50 84 ASN A C 1
ATOM 657 O O . ASN A 1 84 ? -10.253 -5.603 28.786 1.00 81.50 84 ASN A O 1
ATOM 661 N N . VAL A 1 85 ? -11.743 -4.120 28.016 1.00 85.94 85 VAL A N 1
ATOM 662 C CA . VAL A 1 85 ? -11.731 -3.289 29.226 1.00 85.94 85 VAL A CA 1
ATOM 663 C C . VAL A 1 85 ? -12.598 -3.925 30.315 1.00 85.94 85 VAL A C 1
ATOM 665 O O . VAL A 1 85 ? -13.754 -4.263 30.078 1.00 85.94 85 VAL A O 1
ATOM 668 N N . ARG A 1 86 ? -12.037 -4.090 31.521 1.00 86.19 86 ARG A N 1
ATOM 669 C CA . ARG A 1 86 ? -12.757 -4.643 32.686 1.00 86.19 86 ARG A CA 1
ATOM 670 C C . ARG A 1 86 ? -13.586 -3.594 33.425 1.00 86.19 86 ARG A C 1
ATOM 672 O O . ARG A 1 86 ? -14.624 -3.926 33.987 1.00 86.19 86 ARG A O 1
ATOM 679 N N . GLU A 1 87 ? -13.134 -2.345 33.434 1.00 89.44 87 GLU A N 1
ATOM 680 C CA . GLU A 1 87 ? -13.781 -1.233 34.132 1.00 89.44 87 GLU A CA 1
ATOM 681 C C . GLU A 1 87 ? -13.616 0.044 33.305 1.00 89.44 87 GLU A C 1
ATOM 683 O O . GLU A 1 87 ? -12.533 0.299 32.780 1.00 89.44 87 GLU A O 1
ATOM 688 N N . PHE A 1 88 ? -14.678 0.836 33.163 1.00 91.75 88 PHE A N 1
ATOM 689 C CA . PHE A 1 88 ? -14.632 2.126 32.472 1.00 91.75 88 PHE A CA 1
ATOM 690 C C . PHE A 1 88 ? -15.412 3.186 33.251 1.00 91.75 88 PHE A C 1
ATOM 692 O O . PHE A 1 88 ? -16.361 2.866 33.967 1.00 91.75 88 PHE A O 1
ATOM 699 N N . CYS A 1 89 ? -15.034 4.455 33.104 1.00 92.81 89 CYS A N 1
ATOM 700 C CA . CYS A 1 89 ? -15.803 5.572 33.648 1.00 92.81 89 CYS A CA 1
ATOM 701 C C . CYS A 1 89 ? -16.845 6.025 32.625 1.00 92.81 89 CYS A C 1
ATOM 703 O O . CYS A 1 89 ? -16.518 6.250 31.461 1.00 92.81 89 CYS A O 1
ATOM 705 N N . CYS A 1 90 ? -18.101 6.161 33.051 1.00 93.75 90 CYS A N 1
ATOM 706 C CA . CYS A 1 90 ? -19.150 6.682 32.182 1.00 93.75 90 CYS A CA 1
ATOM 707 C C . CYS A 1 90 ? -18.877 8.150 31.822 1.00 93.75 90 CYS A C 1
ATOM 709 O O . CYS A 1 90 ? -18.673 8.966 32.719 1.00 93.75 90 CYS A O 1
ATOM 711 N N . TRP A 1 91 ? -18.952 8.503 30.536 1.00 94.94 91 TRP A N 1
ATOM 712 C CA . TRP A 1 91 ? -18.720 9.873 30.063 1.00 94.94 91 TRP A CA 1
ATOM 713 C C . TRP A 1 91 ? -19.728 10.882 30.635 1.00 94.94 91 TRP A C 1
ATOM 715 O O . TRP A 1 91 ? -19.378 12.021 30.921 1.00 94.94 91 TRP A O 1
ATOM 725 N N . HIS A 1 92 ? -20.983 10.465 30.834 1.00 94.50 92 HIS A N 1
ATOM 726 C CA . HIS A 1 92 ? -22.054 11.363 31.277 1.00 94.50 92 HIS A CA 1
ATOM 727 C C . HIS A 1 92 ? -22.100 11.580 32.791 1.00 94.50 92 HIS A C 1
ATOM 729 O O . HIS A 1 92 ? -22.319 12.698 33.237 1.00 94.50 92 HIS A O 1
ATOM 735 N N . CYS A 1 93 ? -21.949 10.518 33.590 1.00 94.81 93 CYS A N 1
ATOM 736 C CA . CYS A 1 93 ? -22.118 10.597 35.047 1.00 94.81 93 CYS A CA 1
ATOM 737 C C . CYS A 1 93 ? -20.827 10.380 35.840 1.00 94.81 93 CYS A C 1
ATOM 739 O O . CYS A 1 93 ? -20.904 10.295 37.062 1.00 94.81 93 CYS A O 1
ATOM 741 N N . THR A 1 94 ? -19.687 10.213 35.154 1.00 94.25 94 THR A N 1
ATOM 742 C CA . THR A 1 94 ? -18.331 10.002 35.707 1.00 94.25 94 THR A CA 1
ATOM 743 C C . THR A 1 94 ? -18.186 8.845 36.705 1.00 94.25 94 THR A C 1
ATOM 745 O O . THR A 1 94 ? -17.131 8.671 37.312 1.00 94.25 94 THR A O 1
ATOM 748 N N . ARG A 1 95 ? -19.206 7.987 36.840 1.00 92.38 95 ARG A N 1
ATOM 749 C CA . ARG A 1 95 ? -19.176 6.812 37.721 1.00 92.38 95 ARG A CA 1
ATOM 750 C C . ARG A 1 95 ? -18.436 5.638 37.067 1.00 92.38 95 ARG A C 1
ATOM 752 O O . ARG A 1 95 ? -18.627 5.403 35.869 1.00 92.38 95 ARG A O 1
ATOM 759 N N . PRO A 1 96 ? -17.651 4.864 37.839 1.00 92.00 96 PRO A N 1
ATOM 760 C CA . PRO A 1 96 ? -17.014 3.650 37.348 1.00 92.00 96 PRO A CA 1
ATOM 761 C C . PRO A 1 96 ? -18.047 2.529 37.154 1.00 92.00 96 PRO A C 1
ATOM 763 O O . PRO A 1 96 ? -18.900 2.283 38.010 1.00 92.00 96 PRO A O 1
ATOM 766 N N . VAL A 1 97 ? -17.960 1.833 36.022 1.00 89.50 97 VAL A N 1
ATOM 767 C CA . VAL A 1 97 ? -18.817 0.706 35.641 1.00 89.50 97 VAL A CA 1
ATOM 768 C C . VAL A 1 97 ? -17.931 -0.503 35.347 1.00 89.50 97 VAL A C 1
ATOM 770 O O . VAL A 1 97 ? -17.010 -0.425 34.535 1.00 89.50 97 VAL A O 1
ATOM 773 N N . LYS A 1 98 ? -18.213 -1.636 36.003 1.00 89.62 98 LYS A N 1
ATOM 774 C CA . LYS A 1 98 ? -17.499 -2.901 35.777 1.00 89.62 98 LYS A CA 1
ATOM 775 C C . LYS A 1 98 ? -18.189 -3.711 34.681 1.00 89.62 98 LYS A C 1
ATOM 777 O O . LYS A 1 98 ? -19.399 -3.918 34.738 1.00 89.62 98 LYS A O 1
ATOM 782 N N . VAL A 1 99 ? -17.421 -4.192 33.708 1.00 81.50 99 VAL A N 1
ATOM 783 C CA . VAL A 1 99 ? -17.898 -5.014 32.588 1.00 81.50 99 VAL A CA 1
ATOM 784 C C . VAL A 1 99 ? -17.517 -6.468 32.859 1.00 81.50 99 VAL A C 1
ATOM 786 O O . VAL A 1 99 ? -16.338 -6.794 33.013 1.00 81.50 99 VAL A O 1
ATOM 789 N N . LYS A 1 100 ? -18.506 -7.366 32.941 1.00 74.88 100 LYS A N 1
ATOM 790 C CA . LYS A 1 100 ? -18.240 -8.807 33.066 1.00 74.88 100 LYS A CA 1
ATOM 791 C C . LYS A 1 100 ? -17.701 -9.362 31.746 1.00 74.88 100 LYS A C 1
ATOM 793 O O . LYS A 1 100 ? -18.219 -9.063 30.674 1.00 74.88 100 LYS A O 1
ATOM 798 N N . LYS A 1 101 ? -16.650 -10.179 31.838 1.00 66.31 101 LYS A N 1
ATOM 799 C CA . LYS A 1 101 ? -15.988 -10.809 30.692 1.00 66.31 101 LYS A CA 1
ATOM 800 C C . LYS A 1 101 ? -16.776 -12.060 30.287 1.00 66.31 101 LYS A C 1
ATOM 802 O O . LYS A 1 101 ? -16.806 -13.018 31.051 1.00 66.31 101 LYS A O 1
ATOM 807 N N . GLY A 1 102 ? -17.374 -12.044 29.097 1.00 59.56 102 GLY A N 1
ATOM 808 C CA . GLY A 1 102 ? -18.038 -13.204 28.498 1.00 59.56 102 GLY A CA 1
ATOM 809 C C . GLY A 1 102 ? -19.556 -13.066 28.413 1.00 59.56 102 GLY A C 1
ATOM 810 O O . GLY A 1 102 ? -20.231 -13.093 29.431 1.00 59.56 102 GLY A O 1
ATOM 811 N N . GLY A 1 103 ? -20.046 -12.944 27.176 1.00 51.84 103 GLY A N 1
ATOM 812 C CA . GLY A 1 103 ? -21.351 -13.437 26.728 1.00 51.84 103 GLY A CA 1
ATOM 813 C C . GLY A 1 103 ? -22.578 -12.923 27.473 1.00 51.84 103 GLY A C 1
ATOM 814 O O . GLY A 1 103 ? -22.948 -13.457 28.510 1.00 51.84 103 GLY A O 1
ATOM 815 N N . ASN A 1 104 ? -23.272 -11.984 26.831 1.00 43.16 104 ASN A N 1
ATOM 816 C CA . ASN A 1 104 ? -24.541 -11.383 27.234 1.00 43.16 104 ASN A CA 1
ATOM 817 C C . ASN A 1 104 ? -24.378 -10.404 28.393 1.00 43.16 104 ASN A C 1
ATOM 819 O O . ASN A 1 104 ? -24.002 -10.757 29.507 1.00 43.16 104 ASN A O 1
ATOM 823 N N . ALA A 1 105 ? -24.681 -9.138 28.113 1.00 45.03 105 ALA A N 1
ATOM 824 C CA . ALA A 1 105 ? -24.783 -8.076 29.099 1.00 45.03 105 ALA A CA 1
ATOM 825 C C . ALA A 1 105 ? -25.977 -8.334 30.038 1.00 45.03 105 ALA A C 1
ATOM 827 O O . ALA A 1 105 ? -26.932 -7.569 30.083 1.00 45.03 105 ALA A O 1
ATOM 828 N N . MET A 1 106 ? -25.945 -9.426 30.800 1.00 42.56 106 MET A N 1
ATOM 829 C CA . MET A 1 106 ? -26.793 -9.592 31.961 1.00 42.56 106 MET A CA 1
ATOM 830 C C . MET A 1 106 ? -26.172 -8.719 33.042 1.00 42.56 106 MET A C 1
ATOM 832 O O . MET A 1 106 ? -25.221 -9.109 33.727 1.00 42.56 106 MET A O 1
ATOM 836 N N . LEU A 1 107 ? -26.678 -7.482 33.086 1.00 47.97 107 LEU A N 1
ATOM 837 C CA . LEU A 1 107 ? -26.487 -6.483 34.128 1.00 47.97 107 LEU A CA 1
ATOM 838 C C . LEU A 1 107 ? -26.536 -7.164 35.492 1.00 47.97 107 LEU A C 1
ATOM 840 O O . LEU A 1 107 ? -27.583 -7.309 36.116 1.00 47.97 107 LEU A O 1
ATOM 844 N N . THR A 1 108 ? -25.377 -7.597 35.973 1.00 45.22 108 THR A N 1
ATOM 845 C CA . THR A 1 108 ? -25.249 -7.944 37.374 1.00 45.22 108 THR A CA 1
ATOM 846 C C . THR A 1 108 ? -25.125 -6.597 38.053 1.00 45.22 108 THR A C 1
ATOM 848 O O . THR A 1 108 ? -24.047 -6.006 38.059 1.00 45.22 108 THR A O 1
ATOM 851 N N . LEU A 1 109 ? -26.256 -6.067 38.520 1.00 42.72 109 LEU A N 1
ATOM 852 C CA . LEU A 1 109 ? -26.299 -5.001 39.509 1.00 42.72 109 LEU A CA 1
ATOM 853 C C . LEU A 1 109 ? -25.424 -5.465 40.673 1.00 42.72 109 LEU A C 1
ATOM 855 O O . LEU A 1 109 ? -25.846 -6.237 41.532 1.00 42.72 109 LEU A O 1
ATOM 859 N N . ILE A 1 110 ? -24.155 -5.064 40.646 1.00 48.91 110 ILE A N 1
ATOM 860 C CA . ILE A 1 110 ? -23.277 -5.176 41.796 1.00 48.91 110 ILE A CA 1
ATOM 861 C C . ILE A 1 110 ? -23.980 -4.332 42.850 1.00 48.91 110 ILE A C 1
ATOM 863 O O . ILE A 1 110 ? -24.126 -3.121 42.668 1.00 48.91 110 ILE A O 1
ATOM 867 N N . ARG A 1 111 ? -24.499 -4.999 43.892 1.00 46.00 111 ARG A N 1
ATOM 868 C CA . ARG A 1 111 ? -25.060 -4.350 45.080 1.00 46.00 111 ARG A CA 1
ATOM 869 C C . ARG A 1 111 ? -24.174 -3.154 45.420 1.00 46.00 111 ARG A C 1
ATOM 871 O O . ARG A 1 111 ? -22.954 -3.332 45.404 1.00 46.00 111 ARG A O 1
ATOM 878 N N . PRO A 1 112 ? -24.747 -1.976 45.709 1.00 43.38 112 PRO A N 1
ATOM 879 C CA . PRO A 1 112 ? -23.967 -0.801 46.048 1.00 43.38 112 PRO A CA 1
ATOM 880 C C . PRO A 1 112 ? -23.087 -1.151 47.246 1.00 43.38 112 PRO A C 1
ATOM 882 O O . PRO A 1 112 ? -23.541 -1.178 48.389 1.00 43.38 112 PRO A O 1
ATOM 885 N N . HIS A 1 113 ? -21.817 -1.462 46.984 1.00 44.22 113 HIS A N 1
ATOM 886 C CA . HIS A 1 113 ? -20.802 -1.385 48.008 1.00 44.22 113 HIS A CA 1
ATOM 887 C C . HIS A 1 113 ? -20.838 0.074 48.426 1.00 44.22 113 HIS A C 1
ATOM 889 O O . HIS A 1 113 ? -20.627 0.952 47.586 1.00 44.22 113 HIS A O 1
ATOM 895 N N . ARG A 1 114 ? -21.213 0.316 49.688 1.00 43.38 114 ARG A N 1
ATOM 896 C CA . ARG A 1 114 ? -21.112 1.622 50.333 1.00 43.38 114 ARG A CA 1
ATOM 897 C C . ARG A 1 114 ? -19.733 2.169 49.985 1.00 43.38 114 ARG A C 1
ATOM 899 O O . ARG A 1 114 ? -18.737 1.690 50.522 1.00 43.38 114 ARG A O 1
ATOM 906 N N . LEU A 1 115 ? -19.678 3.105 49.038 1.00 47.97 115 LEU A N 1
ATOM 907 C CA . LEU A 1 115 ? -18.481 3.896 48.850 1.00 47.97 115 LEU A CA 1
ATOM 908 C C . LEU A 1 115 ? -18.278 4.623 50.181 1.00 47.97 115 LEU A C 1
ATOM 910 O O . LEU A 1 115 ? -19.230 5.257 50.653 1.00 47.97 115 LEU A O 1
ATOM 914 N N . PRO A 1 116 ? -17.103 4.507 50.820 1.00 53.12 116 PRO A N 1
ATOM 915 C CA . PRO A 1 116 ? -16.772 5.405 51.909 1.00 53.12 116 PRO A CA 1
ATOM 916 C C . PRO A 1 116 ? -16.918 6.829 51.369 1.00 53.12 116 PRO A C 1
ATOM 918 O O . PRO A 1 116 ? -16.476 7.127 50.255 1.00 53.12 116 PRO A O 1
ATOM 921 N N . ALA A 1 117 ? -17.633 7.667 52.120 1.00 52.69 117 ALA A N 1
ATOM 922 C CA . ALA A 1 117 ? -17.839 9.062 51.770 1.00 52.69 117 ALA A CA 1
ATOM 923 C C . ALA A 1 117 ? -16.484 9.698 51.410 1.00 52.69 117 ALA A C 1
ATOM 925 O O . ALA A 1 117 ? -15.497 9.421 52.099 1.00 52.69 117 ALA A O 1
ATOM 926 N N . PRO A 1 118 ? -16.402 10.510 50.340 1.00 50.41 118 PRO A N 1
ATOM 927 C CA . PRO A 1 118 ? -15.167 11.201 50.009 1.00 50.41 118 PRO A CA 1
ATOM 928 C C . PRO A 1 118 ? -14.763 12.059 51.208 1.00 50.41 118 PRO A C 1
ATOM 930 O O . PRO A 1 118 ? -15.463 12.999 51.586 1.00 50.41 118 PRO A O 1
ATOM 933 N N . ALA A 1 119 ? -13.650 11.687 51.836 1.00 54.34 119 ALA A N 1
ATOM 934 C CA . ALA A 1 119 ? -13.048 12.457 52.902 1.00 54.34 119 ALA A CA 1
ATOM 935 C C . ALA A 1 119 ? -12.619 13.812 52.327 1.00 54.34 119 ALA A C 1
ATOM 937 O O . ALA A 1 119 ? -11.735 13.873 51.478 1.00 54.34 119 ALA A O 1
ATOM 938 N N . GLY A 1 120 ? -13.286 14.875 52.779 1.00 50.19 120 GLY A N 1
ATOM 939 C CA . GLY A 1 120 ? -12.798 16.251 52.753 1.00 50.19 120 GLY A CA 1
ATOM 940 C C . GLY A 1 120 ? -12.337 16.776 51.395 1.00 50.19 120 GLY A C 1
ATOM 941 O O . GLY A 1 120 ? -11.141 16.838 51.117 1.00 50.19 120 GLY A O 1
ATOM 942 N N . ILE A 1 121 ? -13.272 17.302 50.604 1.00 53.53 121 ILE A N 1
ATOM 943 C CA . ILE A 1 121 ? -12.939 18.366 49.652 1.00 53.53 121 ILE A CA 1
ATOM 944 C C . ILE A 1 121 ? -12.596 19.597 50.503 1.00 53.53 121 ILE A C 1
ATOM 946 O O . ILE A 1 121 ? -13.483 20.327 50.934 1.00 53.53 121 ILE A O 1
ATOM 950 N N . GLN A 1 122 ? -11.309 19.791 50.809 1.00 57.78 122 GLN A N 1
ATOM 951 C CA . GLN A 1 122 ? -10.823 21.088 51.272 1.00 57.78 122 GLN A CA 1
ATOM 952 C C . GLN A 1 122 ? -10.999 22.081 50.123 1.00 57.78 122 GLN A C 1
ATOM 954 O O . GLN A 1 122 ? -10.393 21.923 49.059 1.00 57.78 122 GLN A O 1
ATOM 959 N N . GLU A 1 123 ? -11.835 23.094 50.341 1.00 56.25 123 GLU A N 1
ATOM 960 C CA . GLU A 1 123 ? -11.932 24.271 49.486 1.00 56.25 123 GLU A CA 1
ATOM 961 C C . GLU A 1 123 ? -10.529 24.849 49.247 1.00 56.25 123 GLU A C 1
ATOM 963 O O . GLU A 1 123 ? -9.892 25.407 50.144 1.00 56.25 123 GLU A O 1
ATOM 968 N N . ARG A 1 124 ? -10.013 24.713 48.020 1.00 57.16 124 ARG A N 1
ATOM 969 C CA . ARG A 1 124 ? -8.810 25.438 47.609 1.00 57.16 124 ARG A CA 1
ATOM 970 C C . ARG A 1 124 ? -9.168 26.914 47.477 1.00 57.16 124 ARG A C 1
ATOM 972 O O . ARG A 1 124 ? -9.879 27.309 46.558 1.00 57.16 124 ARG A O 1
ATOM 979 N N . LYS A 1 125 ? -8.626 27.718 48.393 1.00 61.62 125 LYS A N 1
ATOM 980 C CA . LYS A 1 125 ? -8.590 29.184 48.327 1.00 61.62 125 LYS A CA 1
ATOM 981 C C . LYS A 1 125 ? -8.096 29.639 46.938 1.00 61.62 125 LYS A C 1
ATOM 983 O O . LYS A 1 125 ? -7.074 29.122 46.476 1.00 61.62 125 LYS A O 1
ATOM 988 N N . PRO A 1 126 ? -8.759 30.603 46.277 1.00 59.69 126 PRO A N 1
ATOM 989 C CA . PRO A 1 126 ? -8.326 31.104 44.978 1.00 59.69 126 PRO A CA 1
ATOM 990 C C . PRO A 1 126 ? -6.963 31.800 45.096 1.00 59.69 126 PRO A C 1
ATOM 992 O O . PRO A 1 126 ? -6.794 32.766 45.841 1.00 59.69 126 PRO A O 1
ATOM 995 N N . VAL A 1 127 ? -5.982 31.291 44.348 1.00 73.81 127 VAL A N 1
ATOM 996 C CA . VAL A 1 127 ? -4.656 31.900 44.187 1.00 73.81 127 VAL A CA 1
ATOM 997 C C . VAL A 1 127 ? -4.816 33.145 43.316 1.00 73.81 127 VAL A C 1
ATOM 999 O O . VAL A 1 127 ? -5.165 33.045 42.140 1.00 73.81 127 VAL A O 1
ATOM 1002 N N . ARG A 1 128 ? -4.580 34.330 43.895 1.00 61.78 128 ARG A N 1
ATOM 1003 C CA . ARG A 1 128 ? -4.482 35.588 43.143 1.00 61.78 128 ARG A CA 1
ATOM 1004 C C . ARG A 1 128 ? -3.339 35.474 42.137 1.00 61.78 128 ARG A C 1
ATOM 1006 O O . ARG A 1 128 ? -2.179 35.341 42.517 1.00 61.78 128 ARG A O 1
ATOM 1013 N N . ARG A 1 129 ? -3.689 35.543 40.857 1.00 62.75 129 ARG A N 1
ATOM 1014 C CA . ARG A 1 129 ? -2.760 35.667 39.736 1.00 62.75 129 ARG A CA 1
ATOM 1015 C C . ARG A 1 129 ? -2.147 37.070 39.799 1.00 62.75 129 ARG A C 1
ATOM 1017 O O . ARG A 1 129 ? -2.863 38.048 39.617 1.00 62.75 129 ARG A O 1
ATOM 1024 N N . GLN A 1 130 ? -0.858 37.170 40.120 1.00 60.03 130 GLN A N 1
ATOM 1025 C CA . GLN A 1 130 ? -0.100 38.400 39.892 1.00 60.03 130 GLN A CA 1
ATOM 1026 C C . GLN A 1 130 ? 0.119 38.544 38.383 1.00 60.03 130 GLN A C 1
ATOM 1028 O O . GLN A 1 130 ? 0.708 37.667 37.749 1.00 60.03 130 GLN A O 1
ATOM 1033 N N . GLU A 1 131 ? -0.398 39.629 37.813 1.00 60.75 131 GLU A N 1
ATOM 1034 C CA . GLU A 1 131 ? -0.064 40.088 36.469 1.00 60.75 131 GLU A CA 1
ATOM 1035 C C . GLU A 1 131 ? 1.385 40.583 36.471 1.00 60.75 131 GLU A C 1
ATOM 1037 O O . GLU A 1 131 ? 1.704 41.664 36.963 1.00 60.75 131 GLU A O 1
ATOM 1042 N N . GLY A 1 132 ? 2.282 39.739 35.964 1.00 60.34 132 GLY A N 1
ATOM 1043 C CA . GLY A 1 132 ? 3.652 40.112 35.647 1.00 60.34 132 GLY A CA 1
ATOM 1044 C C . GLY A 1 132 ? 3.685 40.851 34.316 1.00 60.34 132 GLY A C 1
ATOM 1045 O O . GLY A 1 132 ? 3.532 40.242 33.261 1.00 60.34 132 GLY A O 1
ATOM 1046 N N . SER A 1 133 ? 3.875 42.163 34.405 1.00 63.56 133 SER A N 1
ATOM 1047 C CA . SER A 1 133 ? 4.276 43.052 33.318 1.00 63.56 133 SER A CA 1
ATOM 1048 C C . SER A 1 133 ? 5.656 42.657 32.780 1.00 63.56 133 SER A C 1
ATOM 1050 O O . SER A 1 133 ? 6.592 42.452 33.552 1.00 63.56 133 SER A O 1
ATOM 1052 N N . GLY A 1 134 ? 5.790 42.567 31.460 1.00 56.78 134 GLY A N 1
ATOM 1053 C CA . GLY A 1 134 ? 7.063 42.366 30.769 1.00 56.78 134 GLY A CA 1
ATOM 1054 C C . GLY A 1 134 ? 6.814 41.759 29.392 1.00 56.78 134 GLY A C 1
ATOM 1055 O O . GLY A 1 134 ? 6.111 40.769 29.265 1.00 56.78 134 GLY A O 1
ATOM 1056 N N . GLY A 1 135 ? 7.315 42.285 28.291 1.00 58.47 135 GLY A N 1
ATOM 1057 C CA . GLY A 1 135 ? 8.230 43.386 28.062 1.00 58.47 135 GLY A CA 1
ATOM 1058 C C . GLY A 1 135 ? 8.447 43.387 26.554 1.00 58.47 135 GLY A C 1
ATOM 1059 O O . GLY A 1 135 ? 8.788 42.363 25.964 1.00 58.47 135 GLY A O 1
ATOM 1060 N N . ASP A 1 136 ? 8.142 44.517 25.939 1.00 56.66 136 ASP A N 1
ATOM 1061 C CA . ASP A 1 136 ? 8.200 44.757 24.506 1.00 56.66 136 ASP A CA 1
ATOM 1062 C C . ASP A 1 136 ? 9.647 44.585 24.011 1.00 56.66 136 ASP A C 1
ATOM 1064 O O . ASP A 1 136 ? 10.555 45.264 24.489 1.00 56.66 136 ASP A O 1
ATOM 1068 N N . THR A 1 137 ? 9.895 43.656 23.082 1.00 60.50 137 THR A N 1
ATOM 1069 C CA . THR A 1 137 ? 11.204 43.558 22.417 1.00 60.50 137 THR A CA 1
ATOM 1070 C C . THR A 1 137 ? 11.018 43.491 20.907 1.00 60.50 137 THR A C 1
ATOM 1072 O O . THR A 1 137 ? 10.978 42.427 20.292 1.00 60.50 137 THR A O 1
ATOM 1075 N N . ARG A 1 138 ? 10.949 44.677 20.293 1.00 63.47 138 ARG A N 1
ATOM 1076 C CA . ARG A 1 138 ? 11.294 44.879 18.884 1.00 63.47 138 ARG A CA 1
ATOM 1077 C C . ARG A 1 138 ? 12.735 44.426 18.650 1.00 63.47 138 ARG A C 1
ATOM 1079 O O . ARG A 1 138 ? 13.660 45.004 19.218 1.00 63.47 138 ARG A O 1
ATOM 1086 N N . ARG A 1 139 ? 12.954 43.502 17.715 1.00 61.16 139 ARG A N 1
ATOM 1087 C CA . ARG A 1 139 ? 14.237 43.420 17.005 1.00 61.16 139 ARG A CA 1
ATOM 1088 C C . ARG A 1 139 ? 14.000 43.218 15.515 1.00 61.16 139 ARG A C 1
ATOM 1090 O O . ARG A 1 139 ? 13.722 42.124 15.044 1.00 61.16 139 ARG A O 1
ATOM 1097 N N . SER A 1 140 ? 14.083 44.345 14.816 1.00 61.50 140 SER A N 1
ATOM 1098 C CA . SER A 1 140 ? 14.313 44.448 13.380 1.00 61.50 140 SER A CA 1
ATOM 1099 C C . SER A 1 140 ? 15.694 43.875 13.061 1.00 61.50 140 SER A C 1
ATOM 1101 O O . SER A 1 140 ? 16.673 44.238 13.719 1.00 61.50 140 SER A O 1
ATOM 1103 N N . VAL A 1 141 ? 15.768 42.988 12.073 1.00 67.00 141 VAL A N 1
ATOM 1104 C CA . VAL A 1 141 ? 17.017 42.614 11.408 1.00 67.00 141 VAL A CA 1
ATOM 1105 C C . VAL A 1 141 ? 16.779 42.798 9.915 1.00 67.00 141 VAL A C 1
ATOM 1107 O O . VAL A 1 141 ? 15.779 42.320 9.379 1.00 67.00 141 VAL A O 1
ATOM 1110 N N . ARG A 1 142 ? 17.664 43.605 9.329 1.00 69.88 142 ARG A N 1
ATOM 1111 C CA . ARG A 1 142 ? 17.798 43.891 7.900 1.00 69.88 142 ARG A CA 1
ATOM 1112 C C . ARG A 1 142 ? 18.255 42.664 7.127 1.00 69.88 142 ARG A C 1
ATOM 1114 O O . ARG A 1 142 ? 19.003 41.863 7.728 1.00 69.88 142 ARG A O 1
#

pLDDT: mean 78.62, std 17.65, range [42.56, 97.38]

Sequence (142 aa):
MYTTREHLQEGIKETSTWVAAAFIGAGVVMSITLVFMPLGMWLVIAGAGVFVMGYVLAWILPWMLRFHRVICPYCQGLNLVRANVREFCCWHCTRPVKVKKGGNAMLTLIRPHRLPAPAGIQERKPVRRQEGSGGDTRRSVR

Foldseek 3Di:
DDDDVVVVVVVVVVVVVVVVVVVVVVVVVVVVCVVVVVVVVVVVVVVVVVVVVVVVCVVCVCVQPDWDWDQDPPPRDTDTHHLPDQWDQDPPPRDIDGDDPDDDPPPPVPPPPPDDPPPDPDPDDDDDDDPDDDDDDDDDDD

Radius of gyration: 41.29 Å; chains: 1; bounding box: 65×58×123 Å